Protein AF-A0A920UD35-F1 (afdb_monomer_lite)

Foldseek 3Di:
DPDDDPLRVLLVLLLVVLVVDPDDDDLVVSCVVVVHDSVSSVVSVVVCVVVVRD
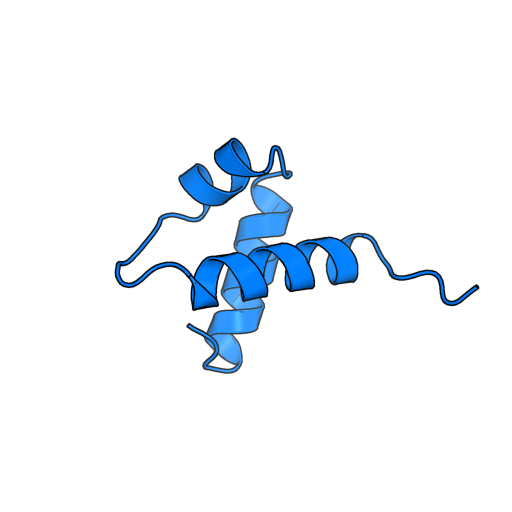
Structure (mmCIF, N/CA/C/O backbone):
data_AF-A0A920UD35-F1
#
_entry.id   AF-A0A920UD35-F1
#
loop_
_atom_site.group_PDB
_atom_site.id
_atom_site.type_symbol
_atom_site.label_atom_id
_atom_site.label_alt_id
_atom_site.label_comp_id
_atom_site.label_asym_id
_atom_site.label_entity_id
_atom_site.label_seq_id
_atom_site.pdbx_PDB_ins_code
_atom_site.Cartn_x
_atom_site.Cartn_y
_atom_site.Cartn_z
_atom_site.occupancy
_atom_site.B_iso_or_equiv
_atom_site.auth_seq_id
_atom_site.auth_comp_id
_atom_site.auth_asym_id
_atom_site.auth_atom_id
_atom_site.pdbx_PDB_model_num
ATOM 1 N N . MET A 1 1 ? -9.175 -15.138 17.218 1.00 53.31 1 MET A N 1
ATOM 2 C CA . MET A 1 1 ? -8.804 -14.655 15.868 1.00 53.31 1 MET A CA 1
ATOM 3 C C . MET A 1 1 ? -7.841 -13.494 16.029 1.00 53.31 1 MET A C 1
ATOM 5 O O . MET A 1 1 ? -8.213 -12.520 16.671 1.00 53.31 1 MET A O 1
ATOM 9 N N . LEU A 1 2 ? -6.619 -13.596 15.502 1.00 61.19 2 LEU A N 1
ATOM 10 C CA . LEU A 1 2 ? -5.728 -12.437 15.392 1.00 61.19 2 LEU A CA 1
ATOM 11 C C . LEU A 1 2 ? -6.377 -11.447 14.419 1.00 61.19 2 LEU A C 1
ATOM 13 O O . LEU A 1 2 ? -6.595 -11.783 13.258 1.00 61.19 2 LEU A O 1
ATOM 17 N N . LYS A 1 3 ? -6.766 -10.267 14.908 1.00 81.88 3 LYS A N 1
ATOM 18 C CA . LYS A 1 3 ? -7.366 -9.219 14.079 1.00 81.88 3 LYS A CA 1
ATOM 19 C C . LYS A 1 3 ? -6.272 -8.230 13.712 1.00 81.88 3 LYS A C 1
ATOM 21 O O . LYS A 1 3 ? -5.812 -7.473 14.564 1.00 81.88 3 LYS A O 1
ATOM 26 N N . LEU A 1 4 ? -5.835 -8.281 12.461 1.00 87.12 4 LEU A N 1
ATOM 27 C CA . LEU A 1 4 ? -4.896 -7.308 11.928 1.00 87.12 4 LEU A CA 1
ATOM 28 C C . LEU A 1 4 ? -5.567 -5.938 11.807 1.00 87.12 4 LEU A C 1
ATOM 30 O O . LEU A 1 4 ? -6.789 -5.813 11.689 1.00 87.12 4 LEU A O 1
ATOM 34 N N . SER A 1 5 ? -4.752 -4.889 11.898 1.00 93.12 5 SER A N 1
ATOM 35 C CA . SER A 1 5 ? -5.222 -3.540 11.603 1.00 93.12 5 SER A CA 1
ATOM 36 C C . SER A 1 5 ? -5.342 -3.366 10.089 1.00 93.12 5 SER A C 1
ATOM 38 O O . SER A 1 5 ? -4.539 -3.928 9.348 1.00 93.12 5 SER A O 1
ATOM 40 N N . LYS A 1 6 ? -6.245 -2.491 9.624 1.00 91.00 6 LYS A N 1
ATOM 41 C CA . LYS A 1 6 ? -6.329 -2.142 8.192 1.00 91.00 6 LYS A CA 1
ATOM 42 C C . LYS A 1 6 ? -4.985 -1.682 7.613 1.00 91.00 6 LYS A C 1
ATOM 44 O O . LYS A 1 6 ? -4.677 -1.960 6.463 1.00 91.00 6 LYS A O 1
ATOM 49 N N . LYS A 1 7 ? -4.169 -0.988 8.415 1.00 92.25 7 LYS A N 1
ATOM 50 C CA . LYS A 1 7 ? -2.822 -0.561 8.011 1.00 92.25 7 LYS A CA 1
ATOM 51 C C . LYS A 1 7 ? -1.908 -1.763 7.762 1.00 92.25 7 LYS A C 1
ATOM 53 O O . LYS A 1 7 ? -1.127 -1.737 6.819 1.00 92.25 7 LYS A O 1
ATOM 58 N N . THR A 1 8 ? -2.005 -2.793 8.602 1.00 93.94 8 THR A N 1
ATOM 59 C CA . THR A 1 8 ? -1.250 -4.038 8.439 1.00 93.94 8 THR A CA 1
ATOM 60 C C . THR A 1 8 ? -1.709 -4.796 7.199 1.00 93.94 8 THR A C 1
ATOM 62 O O . THR A 1 8 ? -0.861 -5.196 6.411 1.00 93.94 8 THR A O 1
ATOM 65 N N . ASP A 1 9 ? -3.022 -4.912 6.977 1.00 94.25 9 ASP A N 1
ATOM 66 C CA . ASP A 1 9 ? -3.571 -5.560 5.778 1.00 94.25 9 ASP A CA 1
ATOM 67 C C . ASP A 1 9 ? -3.061 -4.878 4.501 1.00 94.25 9 ASP A C 1
ATOM 69 O O . ASP A 1 9 ? -2.584 -5.533 3.577 1.00 94.25 9 ASP A O 1
ATOM 73 N N . TYR A 1 10 ? -3.077 -3.543 4.473 1.00 95.62 10 TYR A N 1
ATOM 74 C CA . TYR A 1 10 ? -2.594 -2.782 3.322 1.00 95.62 10 TYR A CA 1
ATOM 75 C C . TYR A 1 10 ? -1.084 -2.903 3.144 1.00 95.62 10 TYR A C 1
ATOM 77 O O . TYR A 1 10 ? -0.620 -3.009 2.017 1.00 95.62 10 TYR A O 1
ATOM 85 N N . ALA A 1 11 ? -0.308 -2.928 4.228 1.00 95.25 11 ALA A N 1
ATOM 86 C CA . ALA A 1 11 ? 1.132 -3.134 4.133 1.00 95.25 11 ALA A CA 1
ATOM 87 C C . ALA A 1 11 ? 1.476 -4.496 3.518 1.00 95.25 11 ALA A C 1
ATOM 89 O O . ALA A 1 11 ? 2.378 -4.558 2.693 1.00 95.25 11 ALA A O 1
ATOM 90 N N . ILE A 1 12 ? 0.736 -5.555 3.860 1.00 95.62 12 ILE A N 1
ATOM 91 C CA . ILE A 1 12 ? 0.931 -6.885 3.267 1.00 95.62 12 ILE A CA 1
ATOM 92 C C . ILE A 1 12 ? 0.656 -6.845 1.761 1.00 95.62 12 ILE A C 1
ATOM 94 O O . ILE A 1 12 ? 1.508 -7.268 0.990 1.00 95.62 12 ILE A O 1
ATOM 98 N N . ILE A 1 13 ? -0.474 -6.267 1.336 1.00 95.75 13 ILE A N 1
ATOM 99 C CA . ILE A 1 13 ? -0.812 -6.121 -0.092 1.00 95.75 13 ILE A CA 1
ATOM 100 C C . ILE A 1 13 ? 0.293 -5.366 -0.844 1.00 95.75 13 ILE A C 1
ATOM 102 O O . ILE A 1 13 ? 0.722 -5.792 -1.914 1.00 95.75 13 ILE A O 1
ATOM 106 N N . LEU A 1 14 ? 0.773 -4.256 -0.277 1.00 95.69 14 LEU A N 1
ATOM 107 C CA . LEU A 1 14 ? 1.813 -3.436 -0.900 1.00 95.69 14 LEU A CA 1
ATOM 108 C C . LEU A 1 14 ? 3.154 -4.172 -0.983 1.00 95.69 14 LEU A C 1
ATOM 110 O O . LEU A 1 14 ? 3.815 -4.088 -2.010 1.00 95.69 14 LEU A O 1
ATOM 114 N N . LEU A 1 15 ? 3.539 -4.917 0.055 1.00 95.19 15 LEU A N 1
ATOM 115 C CA . LEU A 1 15 ? 4.753 -5.738 0.049 1.00 95.19 15 LEU A CA 1
ATOM 116 C C . LEU A 1 15 ? 4.692 -6.842 -1.006 1.00 95.19 15 LEU A C 1
ATOM 118 O O . LEU A 1 15 ? 5.675 -7.064 -1.708 1.00 95.19 15 LEU A O 1
ATOM 122 N N . THR A 1 16 ? 3.542 -7.507 -1.142 1.00 95.19 16 THR A N 1
ATOM 123 C CA . THR A 1 16 ? 3.329 -8.502 -2.198 1.00 95.19 16 THR A CA 1
ATOM 124 C C . THR A 1 16 ? 3.473 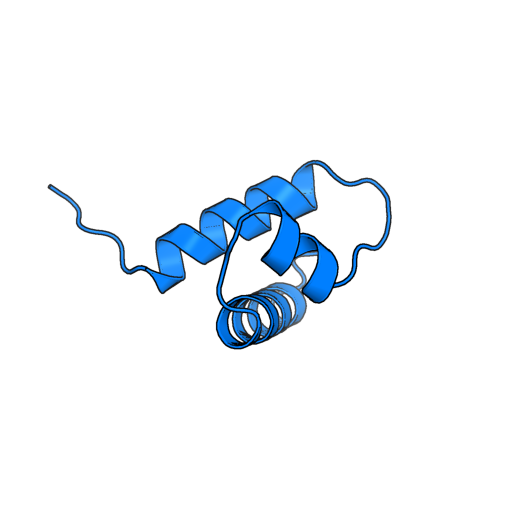-7.866 -3.573 1.00 95.19 16 THR A C 1
ATOM 126 O O . THR A 1 16 ? 4.221 -8.385 -4.392 1.00 95.19 16 THR A O 1
ATOM 129 N N . HIS A 1 17 ? 2.840 -6.710 -3.801 1.00 94.81 17 HIS A N 1
ATOM 130 C CA . HIS A 1 17 ? 2.954 -6.003 -5.073 1.00 94.81 17 HIS A CA 1
ATOM 131 C C . HIS A 1 17 ? 4.410 -5.656 -5.402 1.00 94.81 17 HIS A C 1
ATOM 133 O O . HIS A 1 17 ? 4.878 -5.990 -6.483 1.00 94.81 17 HIS A O 1
ATOM 139 N N . LEU A 1 18 ? 5.143 -5.039 -4.466 1.00 92.06 18 LEU A N 1
ATOM 140 C CA . LEU A 1 18 ? 6.547 -4.658 -4.669 1.00 92.06 18 LEU A CA 1
ATOM 141 C C . LEU A 1 18 ? 7.441 -5.862 -5.009 1.00 92.06 18 LEU A C 1
ATOM 143 O O . LEU A 1 18 ? 8.321 -5.742 -5.852 1.00 92.06 18 LEU A O 1
ATOM 147 N N . GLY A 1 19 ? 7.174 -7.036 -4.427 1.00 91.69 19 GLY A N 1
ATOM 148 C CA . GLY A 1 19 ? 7.895 -8.270 -4.757 1.00 91.69 19 GLY A CA 1
ATOM 149 C C . GLY A 1 19 ? 7.587 -8.856 -6.143 1.00 91.69 19 GLY A C 1
ATOM 150 O O . GLY A 1 19 ? 8.360 -9.678 -6.632 1.00 91.69 19 GLY A O 1
ATOM 151 N N . GLU A 1 20 ? 6.479 -8.465 -6.781 1.00 92.12 20 GLU A N 1
ATOM 152 C CA . GLU A 1 20 ? 6.056 -8.962 -8.100 1.00 92.12 20 GLU A CA 1
ATOM 153 C C . GLU A 1 20 ? 6.499 -8.054 -9.259 1.00 92.12 20 GLU A C 1
ATOM 155 O O . GLU A 1 20 ? 6.693 -8.528 -10.384 1.00 92.12 20 GLU A O 1
ATOM 160 N N . VAL A 1 21 ? 6.659 -6.747 -9.022 1.00 88.94 21 VAL A N 1
ATOM 161 C CA . VAL A 1 21 ? 7.045 -5.783 -10.064 1.00 88.94 21 VAL A CA 1
ATOM 162 C C . VAL A 1 21 ? 8.560 -5.618 -10.178 1.00 88.94 21 VAL A C 1
ATOM 164 O O . VAL A 1 21 ? 9.233 -5.173 -9.262 1.00 88.94 21 VAL A O 1
ATOM 167 N N . ASN A 1 22 ? 9.086 -5.838 -11.386 1.00 83.00 22 ASN A N 1
ATOM 168 C CA . ASN A 1 22 ? 10.498 -5.599 -11.724 1.00 83.00 22 ASN A CA 1
ATOM 169 C C . ASN A 1 22 ? 10.777 -4.169 -12.231 1.00 83.00 22 ASN A C 1
ATOM 171 O O . ASN A 1 22 ? 11.812 -3.914 -12.848 1.00 83.00 22 ASN A O 1
ATOM 175 N N . ALA A 1 23 ? 9.836 -3.242 -12.049 1.00 87.06 23 ALA A N 1
ATOM 176 C CA . ALA A 1 23 ? 9.941 -1.876 -12.549 1.00 87.06 23 ALA A CA 1
ATOM 177 C C . ALA A 1 23 ? 9.295 -0.874 -11.579 1.00 87.06 23 ALA A C 1
ATOM 179 O O . ALA A 1 23 ? 8.316 -1.220 -10.914 1.00 87.06 23 ALA A O 1
ATOM 180 N N . PRO A 1 24 ? 9.778 0.384 -11.535 1.00 86.44 24 PRO A N 1
ATOM 181 C CA . PRO A 1 24 ? 9.175 1.417 -10.705 1.00 86.44 24 PRO A CA 1
ATOM 182 C C . PRO A 1 24 ? 7.693 1.625 -11.036 1.00 86.44 24 PRO A C 1
ATOM 184 O O . PRO A 1 24 ? 7.321 1.870 -12.187 1.00 86.44 24 PRO A O 1
ATOM 187 N N . VAL A 1 25 ? 6.847 1.586 -10.009 1.00 90.88 25 VAL A N 1
ATOM 188 C CA . VAL A 1 25 ? 5.408 1.846 -10.106 1.00 90.88 25 VAL A CA 1
ATOM 189 C C . VAL A 1 25 ? 5.031 3.022 -9.206 1.00 90.88 25 VAL A C 1
ATOM 191 O O . VAL A 1 25 ? 5.589 3.215 -8.128 1.00 90.88 25 VAL A O 1
ATOM 194 N N . SER A 1 26 ? 4.090 3.855 -9.655 1.00 93.12 26 SER A N 1
ATOM 195 C CA . SER A 1 26 ? 3.627 4.987 -8.854 1.00 93.12 26 SER A CA 1
ATOM 196 C C . SER A 1 26 ? 2.623 4.538 -7.793 1.00 93.12 26 SER A C 1
ATOM 198 O O . SER A 1 26 ? 1.747 3.714 -8.053 1.00 93.12 26 SER A O 1
ATOM 200 N N . ALA A 1 27 ? 2.675 5.164 -6.615 1.00 94.94 27 ALA A N 1
ATOM 201 C CA . ALA A 1 27 ? 1.709 4.934 -5.538 1.00 94.94 27 ALA A CA 1
ATOM 202 C C . ALA A 1 27 ? 0.246 5.113 -5.992 1.00 94.94 27 ALA A C 1
ATOM 204 O O . ALA A 1 27 ? -0.650 4.449 -5.480 1.00 94.94 27 ALA A O 1
ATOM 205 N N . HIS A 1 28 ? 0.007 5.998 -6.966 1.00 97.19 28 HIS A N 1
ATOM 206 C CA . HIS A 1 28 ? -1.320 6.235 -7.529 1.00 97.19 28 HIS A CA 1
ATOM 207 C C . HIS A 1 28 ? -1.841 5.012 -8.288 1.00 97.19 28 HIS A C 1
ATOM 209 O O . HIS A 1 28 ? -2.940 4.551 -7.998 1.00 97.19 28 HIS A O 1
ATOM 215 N N . LYS A 1 29 ? -1.015 4.420 -9.163 1.00 96.25 29 LYS A N 1
ATOM 216 C CA . LYS A 1 29 ? -1.374 3.194 -9.890 1.00 96.25 29 LYS A CA 1
ATOM 217 C C . LYS A 1 29 ? -1.650 2.029 -8.943 1.00 96.25 29 LYS A C 1
ATOM 219 O O . LYS A 1 29 ? -2.589 1.276 -9.169 1.00 96.25 29 LYS A O 1
ATOM 224 N N . ILE A 1 30 ? -0.867 1.900 -7.871 1.00 96.12 30 ILE A N 1
ATOM 225 C CA . ILE A 1 30 ? -1.079 0.845 -6.869 1.00 96.12 30 ILE A CA 1
ATOM 226 C C . ILE A 1 30 ? -2.405 1.060 -6.123 1.00 96.12 30 ILE A C 1
ATOM 228 O O . ILE A 1 30 ? -3.165 0.116 -5.916 1.00 96.12 30 ILE A O 1
ATOM 232 N N . ALA A 1 31 ? -2.706 2.307 -5.743 1.00 97.75 31 ALA A N 1
ATOM 233 C CA . ALA A 1 31 ? -3.957 2.657 -5.078 1.00 97.75 31 ALA A CA 1
ATOM 234 C C . ALA A 1 31 ? -5.183 2.361 -5.954 1.00 97.75 31 ALA A C 1
ATOM 236 O O . ALA A 1 31 ? -6.154 1.796 -5.458 1.00 97.75 31 ALA A O 1
ATOM 237 N N . GLU A 1 32 ? -5.124 2.682 -7.247 1.00 97.81 32 GLU A N 1
ATOM 238 C CA . GLU A 1 32 ? -6.184 2.345 -8.202 1.00 97.81 32 GLU A CA 1
ATOM 239 C C . GLU A 1 32 ? -6.329 0.832 -8.384 1.00 97.81 32 GLU A C 1
ATOM 241 O O . GLU A 1 32 ? -7.440 0.311 -8.296 1.00 97.81 32 GLU A O 1
ATOM 246 N N . HIS A 1 33 ? -5.215 0.119 -8.580 1.00 96.75 33 HIS A N 1
ATOM 247 C CA . HIS A 1 33 ? -5.212 -1.319 -8.848 1.00 96.75 33 HIS A CA 1
ATOM 248 C C . HIS A 1 33 ? -5.867 -2.131 -7.723 1.00 96.75 33 HIS A C 1
ATOM 250 O O . HIS A 1 33 ? -6.699 -2.995 -7.987 1.00 96.75 33 HIS A O 1
ATOM 256 N N . TYR A 1 34 ? -5.535 -1.821 -6.467 1.00 96.69 34 TYR A N 1
ATOM 257 C CA . TYR A 1 34 ? -6.086 -2.513 -5.297 1.00 96.69 34 TYR A CA 1
ATOM 258 C C . TYR A 1 34 ? -7.290 -1.797 -4.669 1.00 96.69 34 TYR A C 1
ATOM 260 O O . TYR A 1 34 ? -7.756 -2.211 -3.608 1.00 96.69 34 TYR A O 1
ATOM 268 N N . GLN A 1 35 ? -7.783 -0.718 -5.288 1.00 97.06 35 GLN A N 1
ATOM 269 C CA . GLN A 1 35 ? -8.887 0.106 -4.775 1.00 97.06 35 GLN A CA 1
ATOM 270 C C . GLN A 1 35 ? -8.660 0.576 -3.324 1.00 97.06 35 GLN A C 1
ATOM 272 O O . GLN A 1 35 ? -9.568 0.601 -2.489 1.00 97.06 35 GLN A O 1
ATOM 277 N N . LEU A 1 36 ? -7.418 0.951 -3.012 1.00 96.44 36 LEU A N 1
ATOM 278 C CA . LEU A 1 36 ? -7.000 1.404 -1.689 1.00 96.44 36 LEU A CA 1
ATOM 279 C C . LEU A 1 36 ? -6.999 2.938 -1.606 1.00 96.44 36 LEU A C 1
ATOM 281 O O . LEU A 1 36 ? -6.693 3.616 -2.587 1.00 96.44 36 LEU A O 1
ATOM 285 N N . PRO A 1 37 ? -7.254 3.532 -0.424 1.00 97.56 37 PRO A N 1
ATOM 286 C CA . PRO A 1 37 ? -7.145 4.975 -0.252 1.00 97.56 37 PRO A CA 1
ATOM 287 C C . PRO A 1 37 ? -5.718 5.459 -0.523 1.00 97.56 37 PRO A C 1
ATOM 289 O O . PRO A 1 37 ? -4.789 5.120 0.216 1.00 97.56 37 PRO A O 1
ATOM 292 N N . TYR A 1 38 ? -5.560 6.314 -1.534 1.00 97.38 38 TYR A N 1
ATOM 293 C CA . TYR A 1 38 ? -4.260 6.855 -1.937 1.00 97.38 38 TYR A CA 1
ATOM 294 C C . TYR A 1 38 ? -3.423 7.425 -0.772 1.00 97.38 38 TYR A C 1
ATOM 296 O O . TYR A 1 38 ? -2.245 7.070 -0.680 1.00 97.38 3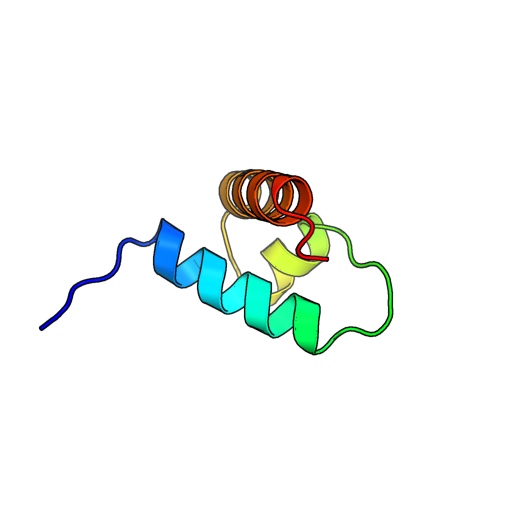8 TYR A O 1
ATOM 304 N N . PRO A 1 39 ? -3.982 8.213 0.177 1.0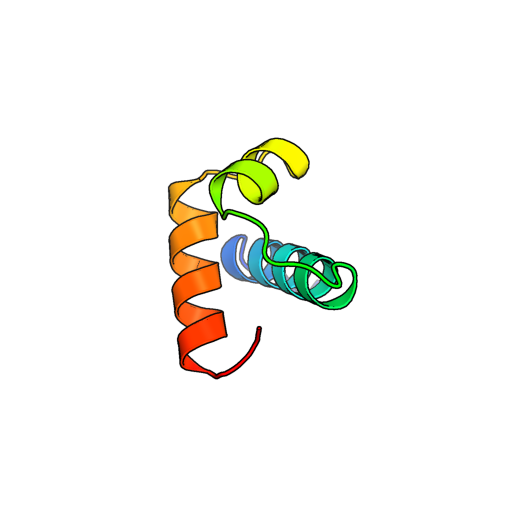0 97.19 39 PRO A N 1
ATOM 305 C CA . PRO A 1 39 ? -3.199 8.717 1.307 1.00 97.19 39 PRO A CA 1
ATOM 306 C C . PRO A 1 39 ? -2.590 7.606 2.171 1.00 97.19 39 PRO A C 1
ATOM 308 O O . PRO A 1 39 ? -1.483 7.758 2.684 1.00 97.19 39 PRO A O 1
ATOM 311 N N . MET A 1 40 ? -3.284 6.473 2.329 1.00 97.06 40 MET A N 1
ATOM 312 C CA . MET A 1 40 ? -2.748 5.341 3.085 1.00 97.06 40 MET A CA 1
ATOM 313 C C . MET A 1 40 ? -1.653 4.615 2.311 1.00 97.06 40 MET A C 1
ATOM 315 O O . MET A 1 40 ? -0.622 4.301 2.899 1.00 97.06 40 MET A O 1
ATOM 319 N N . VAL A 1 41 ? -1.840 4.411 1.007 1.00 97.25 41 VAL A N 1
ATOM 320 C CA . VAL A 1 41 ? -0.824 3.797 0.141 1.00 97.25 41 VAL A CA 1
ATOM 321 C C . VAL A 1 41 ? 0.465 4.615 0.159 1.00 97.25 41 VAL A C 1
ATOM 323 O O . VAL A 1 41 ? 1.522 4.078 0.474 1.00 97.25 41 VAL A O 1
ATOM 326 N N . ALA A 1 42 ? 0.380 5.928 -0.067 1.00 96.81 42 ALA A N 1
ATOM 327 C CA . ALA A 1 42 ? 1.543 6.813 -0.046 1.00 96.81 42 ALA A CA 1
ATOM 328 C C . ALA A 1 42 ? 2.267 6.796 1.313 1.00 96.81 42 ALA A C 1
ATOM 330 O O . ALA A 1 42 ? 3.493 6.693 1.365 1.00 96.81 42 ALA A O 1
ATOM 331 N N . ASN A 1 43 ? 1.516 6.846 2.418 1.00 97.06 43 ASN A N 1
ATOM 332 C CA . ASN A 1 43 ? 2.095 6.816 3.761 1.00 97.06 43 ASN A CA 1
ATOM 333 C C . ASN A 1 43 ? 2.784 5.483 4.080 1.00 97.06 43 ASN A C 1
ATOM 335 O O . ASN A 1 43 ? 3.839 5.481 4.713 1.00 97.06 43 ASN A O 1
ATOM 339 N N . ILE A 1 44 ? 2.203 4.355 3.664 1.00 96.50 44 ILE A N 1
ATOM 340 C CA . ILE A 1 44 ? 2.789 3.034 3.905 1.00 96.50 44 ILE A CA 1
ATOM 341 C C . ILE A 1 44 ? 4.016 2.826 3.017 1.00 96.50 44 ILE A C 1
ATOM 343 O O . ILE A 1 44 ? 5.050 2.431 3.539 1.00 96.50 44 ILE A O 1
ATOM 347 N N . LEU A 1 45 ? 3.960 3.161 1.726 1.00 95.19 45 LEU A N 1
ATOM 348 C CA . LEU A 1 45 ? 5.121 3.057 0.832 1.00 95.19 45 LEU A CA 1
ATOM 349 C C . LEU A 1 45 ? 6.290 3.922 1.314 1.00 95.19 45 LEU A C 1
ATOM 351 O O . LEU A 1 45 ? 7.427 3.465 1.321 1.00 95.19 45 LEU A O 1
ATOM 355 N N . LYS A 1 46 ? 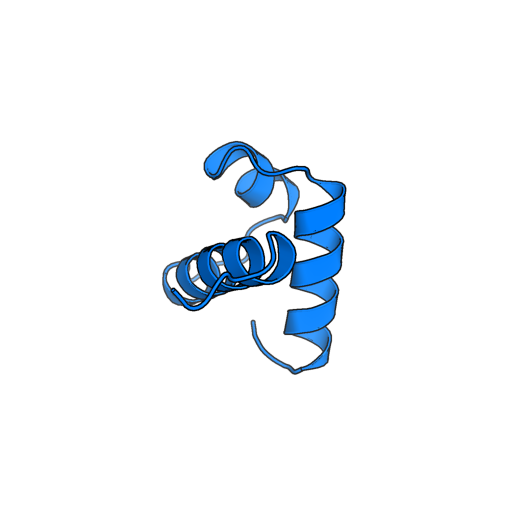6.019 5.139 1.806 1.00 94.56 46 LYS A N 1
ATOM 356 C CA . LYS A 1 46 ? 7.047 5.989 2.425 1.00 94.56 46 LYS A CA 1
ATOM 357 C C . LYS A 1 46 ? 7.685 5.322 3.649 1.00 94.56 46 LYS A C 1
ATOM 359 O O . LYS A 1 46 ? 8.890 5.440 3.844 1.00 94.56 46 LYS A O 1
ATOM 364 N N . LEU A 1 47 ? 6.887 4.634 4.469 1.00 95.06 47 LEU A N 1
ATOM 365 C CA . LEU A 1 47 ? 7.383 3.890 5.627 1.00 95.06 47 LEU A CA 1
ATOM 366 C C . LEU A 1 47 ? 8.228 2.683 5.199 1.00 95.06 47 LEU A C 1
ATOM 368 O O . LEU A 1 47 ? 9.295 2.473 5.758 1.00 95.06 47 LEU A O 1
ATOM 372 N N . LEU A 1 48 ? 7.776 1.912 4.209 1.00 92.62 48 LEU A N 1
ATOM 373 C CA . LEU A 1 48 ? 8.501 0.748 3.690 1.00 92.62 48 LEU A CA 1
ATOM 374 C C . LEU A 1 48 ? 9.844 1.153 3.067 1.00 92.62 48 LEU A C 1
ATOM 376 O O . LEU A 1 48 ? 10.876 0.599 3.441 1.00 92.62 48 LEU A O 1
ATOM 380 N N . GLY A 1 49 ? 9.849 2.194 2.230 1.00 90.56 49 GLY A N 1
ATOM 381 C CA . GLY A 1 49 ? 11.072 2.740 1.638 1.00 90.56 49 GLY A CA 1
ATOM 382 C C . GLY A 1 49 ? 12.042 3.305 2.680 1.00 90.56 49 GLY A C 1
ATOM 383 O O . GLY A 1 49 ? 13.251 3.153 2.536 1.00 90.56 49 GLY A O 1
ATOM 384 N N . PHE A 1 50 ? 11.540 3.879 3.783 1.00 89.50 50 PHE A N 1
ATOM 385 C CA . PHE A 1 50 ? 12.384 4.288 4.915 1.00 89.50 50 PHE A CA 1
ATOM 386 C C . PHE A 1 50 ? 13.140 3.105 5.544 1.00 89.50 50 PHE A C 1
ATOM 388 O O . PHE A 1 50 ? 14.273 3.272 5.986 1.00 89.50 50 PHE A O 1
ATOM 395 N N . PHE A 1 51 ? 12.551 1.907 5.543 1.00 91.56 51 PHE A N 1
ATOM 396 C CA . PHE A 1 51 ? 13.204 0.674 5.997 1.00 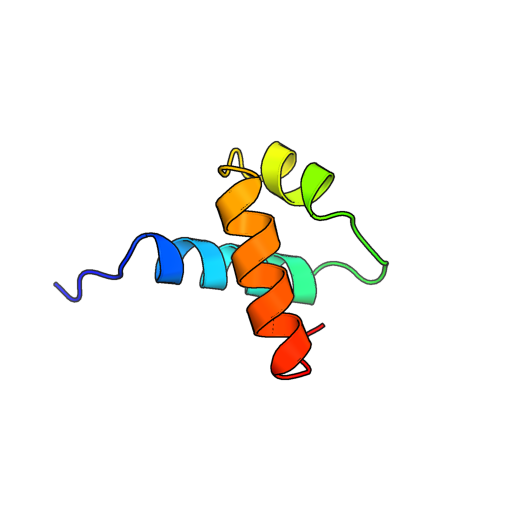91.56 51 PHE A CA 1
ATOM 397 C C . PHE A 1 51 ? 14.002 -0.043 4.895 1.00 91.56 51 PHE A C 1
ATOM 399 O O . PHE A 1 51 ? 14.498 -1.143 5.125 1.00 91.56 51 PHE A O 1
ATOM 406 N N . GLY A 1 52 ? 14.145 0.564 3.711 1.00 83.44 52 GLY A N 1
ATOM 407 C CA . GLY A 1 52 ? 14.879 -0.012 2.583 1.00 83.44 52 GLY A CA 1
ATOM 408 C C . GLY A 1 52 ? 14.126 -1.116 1.839 1.00 83.44 52 GLY A C 1
ATOM 409 O O . GLY A 1 52 ? 14.739 -1.838 1.057 1.00 83.44 52 GLY A O 1
ATOM 410 N N . ILE A 1 53 ? 12.818 -1.251 2.072 1.00 79.12 53 ILE A N 1
ATOM 411 C CA . ILE A 1 53 ? 11.969 -2.207 1.363 1.00 79.12 53 ILE A CA 1
ATOM 412 C C . ILE A 1 53 ? 11.450 -1.518 0.098 1.00 79.12 53 ILE A C 1
ATOM 414 O O . ILE A 1 53 ? 10.628 -0.603 0.197 1.00 79.12 53 ILE A O 1
ATOM 418 N N . ASN A 1 54 ? 11.964 -1.936 -1.061 1.00 65.25 54 ASN A N 1
ATOM 419 C CA . ASN A 1 54 ? 11.640 -1.393 -2.381 1.00 65.25 54 ASN A CA 1
ATOM 420 C C . ASN A 1 54 ? 11.233 -2.507 -3.334 1.00 65.25 54 ASN A C 1
ATOM 422 O O . ASN A 1 54 ? 11.862 -3.586 -3.243 1.00 65.25 54 ASN A O 1
#

pLDDT: mean 91.43, std 8.85, range [53.31, 97.81]

Secondary structure (DSSP, 8-state):
-----HHHHHHHHHHHHHHH-SS---HHHHHHHTT--HHHHHHHHHHHHHTT--

Radius of gyration: 10.95 Å; chains: 1; bounding box: 24×23×28 Å

Sequence (54 aa):
MLKLSKKTDYAIILLTHLGEVNAPVSAHKIAEHYQLPYPMVANILKLLGFFGIN